Protein AF-A0A1W1WT54-F1 (afdb_monomer_lite)

Foldseek 3Di:
DDWAWLVRVCVVVVHDSVVSVVCVVVVVWDWDWDQDPNDTTITTDDDPDPPDDPDDPPPPPQDPLRVLCVVPDDLVQFPDWDDDPFWIWTDGPQWIWTQGPPPRDTDIDGRDPDPD

Sequence (116 aa):
MKRIPLGKYAKMKKMSRAQVIQMITRGQLQAEEVIENGNKVRYIIEESDVVVPSDTQKRLLPSPLEALVSRVADISQMQKCFEGSNAFYLVFEETLLIVDKQSGIITTVNICKGMQ

pLDDT: mean 78.64, std 15.07, range [37.19, 92.25]

Secondary structure (DSSP, 8-state):
-EEEEHHHHHHHTT--HHHHHHHHHTTSSEEEEEEETTEEEEEEEE-------TTS----PPPHHHHHHTTTS-GGG--EEEE-SSEEEEE-SSEEEEEETTT-PEEEEE--S---

Radius of gyration: 23.51 Å; chains: 1; bounding box: 51×33×63 Å

Structure (mmCIF, N/CA/C/O backbone):
data_AF-A0A1W1WT54-F1
#
_entry.id   AF-A0A1W1WT54-F1
#
loop_
_atom_site.group_PDB
_atom_site.id
_atom_site.type_symbol
_atom_site.label_atom_id
_atom_site.label_alt_id
_atom_site.label_comp_id
_atom_site.label_asym_id
_atom_site.label_entity_id
_atom_site.label_seq_id
_atom_site.pdbx_PDB_ins_code
_atom_site.Cartn_x
_atom_site.Cartn_y
_atom_site.Cartn_z
_atom_site.occupancy
_atom_site.B_iso_or_equiv
_atom_site.auth_seq_id
_atom_site.auth_comp_id
_atom_site.auth_asym_id
_atom_site.auth_atom_id
_atom_site.pdbx_PDB_model_num
ATOM 1 N N . MET A 1 1 ? -5.894 -2.664 26.294 1.00 63.81 1 MET A N 1
ATOM 2 C CA . MET A 1 1 ? -6.541 -1.629 25.456 1.00 63.81 1 MET A CA 1
ATOM 3 C C . MET A 1 1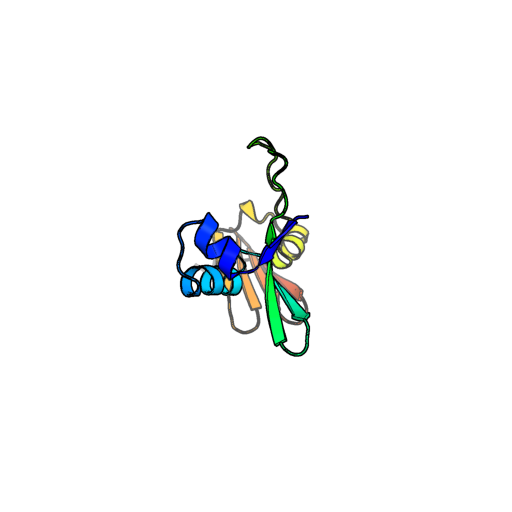 ? -7.339 -0.695 26.342 1.00 63.81 1 MET A C 1
ATOM 5 O O . MET A 1 1 ? -8.106 -1.179 27.170 1.00 63.81 1 MET A O 1
ATOM 9 N N . LYS A 1 2 ? -7.148 0.620 26.210 1.00 78.31 2 LYS A N 1
ATOM 10 C CA . LYS A 1 2 ? -7.853 1.615 27.026 1.00 78.31 2 LYS A CA 1
ATOM 11 C C . LYS A 1 2 ? -8.790 2.435 26.143 1.00 78.31 2 LYS A C 1
ATOM 13 O O . LYS A 1 2 ? -8.346 3.068 25.192 1.00 78.31 2 LYS A O 1
ATOM 18 N N . ARG A 1 3 ? -10.084 2.440 26.478 1.00 84.56 3 ARG A N 1
ATOM 19 C CA . ARG A 1 3 ? -11.091 3.297 25.837 1.00 84.56 3 ARG A CA 1
ATOM 20 C C . ARG A 1 3 ? -11.165 4.630 26.572 1.00 84.56 3 ARG A C 1
ATOM 22 O O . ARG A 1 3 ? -11.374 4.664 27.785 1.00 84.56 3 ARG A O 1
ATOM 29 N N . ILE A 1 4 ? -10.994 5.734 25.854 1.00 87.50 4 ILE A N 1
ATOM 30 C CA . ILE A 1 4 ? -11.033 7.084 26.427 1.00 87.50 4 ILE A CA 1
ATOM 31 C C . ILE A 1 4 ? -12.072 7.911 25.665 1.00 87.50 4 ILE A C 1
ATOM 33 O O . ILE A 1 4 ? -11.904 8.104 24.465 1.00 87.50 4 ILE A O 1
ATOM 37 N N . PRO A 1 5 ? -13.122 8.453 26.312 1.00 90.00 5 PRO A N 1
ATOM 38 C CA . PRO A 1 5 ? -14.077 9.328 25.633 1.00 90.00 5 PRO A CA 1
ATOM 39 C C . PRO A 1 5 ? -13.367 10.482 24.918 1.00 90.00 5 PRO A C 1
ATOM 41 O O . PRO A 1 5 ? -12.466 11.096 25.497 1.00 90.00 5 PRO A O 1
ATOM 44 N N . LEU A 1 6 ? -13.804 10.837 23.707 1.00 88.25 6 LEU A N 1
ATOM 45 C CA . LEU A 1 6 ? -13.164 11.875 22.885 1.00 88.25 6 LEU A CA 1
ATOM 46 C C . LEU A 1 6 ? -12.926 13.187 23.648 1.00 88.25 6 LEU A C 1
ATOM 48 O O . LEU A 1 6 ? -11.852 13.778 23.555 1.00 88.25 6 LEU A O 1
ATOM 52 N N . GLY A 1 7 ? -13.907 13.632 24.440 1.00 87.12 7 GLY A N 1
ATOM 53 C CA . GLY A 1 7 ? -13.776 14.851 25.246 1.00 87.12 7 GLY A CA 1
ATOM 54 C C . GLY A 1 7 ? -12.692 14.746 26.324 1.00 87.12 7 GLY A C 1
ATOM 55 O O . GLY A 1 7 ? -11.939 15.695 26.542 1.00 87.12 7 GLY A O 1
ATOM 56 N N . LYS A 1 8 ? -12.567 13.575 26.960 1.00 89.31 8 LYS A N 1
ATOM 57 C CA . LYS A 1 8 ? -11.530 13.305 27.963 1.00 89.31 8 LYS A CA 1
ATOM 58 C C . LYS A 1 8 ? -10.149 13.240 27.310 1.00 89.31 8 LYS A C 1
ATOM 60 O O . LYS A 1 8 ? -9.215 13.842 27.831 1.00 89.31 8 LYS A O 1
ATOM 65 N N . TYR A 1 9 ? -10.040 12.591 26.152 1.00 89.81 9 TYR A N 1
ATOM 66 C CA . TYR A 1 9 ? -8.795 12.502 25.388 1.00 89.81 9 TYR A CA 1
ATOM 67 C C . TYR A 1 9 ? -8.295 13.883 24.936 1.00 89.81 9 TYR A C 1
ATOM 69 O O . TYR A 1 9 ? -7.139 14.231 25.174 1.00 89.81 9 TYR A O 1
ATOM 77 N N . ALA A 1 10 ? -9.186 14.709 24.376 1.00 89.62 10 ALA A N 1
ATOM 78 C CA . ALA A 1 10 ? -8.877 16.078 23.963 1.00 89.62 10 ALA A CA 1
ATOM 79 C C . ALA A 1 10 ? -8.324 16.918 25.129 1.00 89.62 10 ALA A C 1
ATOM 81 O O . ALA A 1 10 ? -7.285 17.565 24.999 1.00 89.62 10 ALA A O 1
ATOM 82 N N . LYS A 1 11 ? -8.960 16.827 26.307 1.00 90.62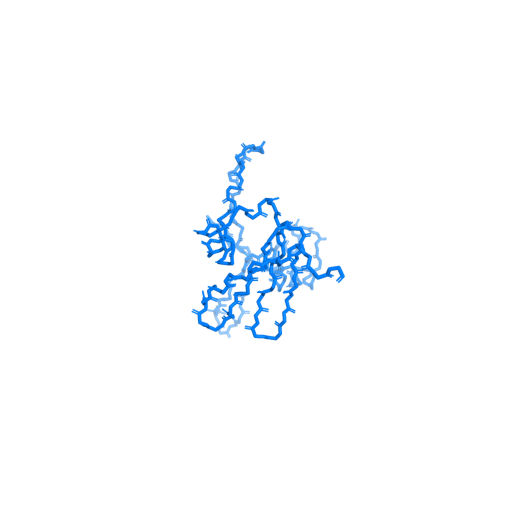 11 LYS A N 1
ATOM 83 C CA . LYS A 1 11 ? -8.494 17.506 27.525 1.00 90.62 11 LYS A CA 1
ATOM 84 C C . LYS A 1 11 ? -7.125 16.994 27.987 1.00 90.62 11 LYS A C 1
ATOM 86 O O . LYS A 1 11 ? -6.272 17.800 28.344 1.00 90.62 11 LYS A O 1
ATOM 91 N N . MET A 1 12 ? -6.903 15.678 27.962 1.00 88.88 12 MET A N 1
ATOM 92 C CA . MET A 1 12 ? -5.636 15.060 28.373 1.00 88.88 12 MET A CA 1
ATOM 93 C C . MET A 1 12 ? -4.459 15.483 27.487 1.00 88.88 12 MET A C 1
ATOM 95 O O . MET A 1 12 ? -3.397 15.808 28.008 1.00 88.88 12 MET A O 1
ATOM 99 N N . LYS A 1 13 ? -4.645 15.511 26.162 1.00 87.62 13 LYS A N 1
ATOM 100 C CA . LYS A 1 13 ? -3.591 15.885 25.201 1.00 87.62 13 LYS A CA 1
ATOM 101 C C . LYS A 1 13 ? -3.527 17.397 24.922 1.00 87.62 13 LYS A C 1
ATOM 103 O O . LYS A 1 13 ? -2.746 17.812 24.075 1.00 87.62 13 LYS A O 1
ATOM 108 N N . LYS A 1 14 ? -4.319 18.221 25.630 1.00 91.38 14 LYS A N 1
ATOM 109 C CA . LYS A 1 14 ? -4.428 19.686 25.443 1.00 91.38 14 LYS A CA 1
ATOM 110 C C . LYS A 1 14 ? -4.739 20.092 23.991 1.00 91.38 14 LYS A C 1
ATOM 112 O O . LYS A 1 14 ? -4.183 21.055 23.472 1.00 91.38 14 LYS A O 1
ATOM 117 N N . MET A 1 15 ? -5.637 19.355 23.345 1.00 89.81 15 MET A N 1
ATOM 118 C CA . MET A 1 15 ? -6.067 19.580 21.961 1.00 89.81 15 MET A CA 1
ATOM 119 C C . MET A 1 15 ? -7.547 19.960 21.905 1.00 89.81 15 MET A C 1
ATOM 121 O O . MET A 1 15 ? -8.332 19.599 22.785 1.00 89.81 15 MET A O 1
ATOM 125 N N . SER A 1 16 ? -7.959 20.659 20.847 1.00 91.44 16 SER A N 1
ATOM 126 C CA . SER A 1 16 ? -9.380 20.885 20.581 1.00 91.44 16 SER A CA 1
ATOM 127 C C . SER A 1 16 ? -10.056 19.590 20.115 1.00 91.44 16 SER A C 1
ATOM 129 O O . SER A 1 16 ? -9.431 18.708 19.522 1.00 91.44 16 SER A O 1
ATOM 131 N N . ARG A 1 17 ? -11.372 19.471 20.332 1.00 88.00 17 ARG A N 1
ATOM 132 C CA . ARG A 1 17 ? -12.143 18.314 19.834 1.00 88.00 17 ARG A CA 1
ATOM 133 C C . ARG A 1 17 ? -12.019 18.169 18.314 1.00 88.00 17 ARG A C 1
ATOM 135 O O . ARG A 1 17 ? -11.937 17.048 17.827 1.00 88.00 17 ARG A O 1
ATOM 142 N N . ALA A 1 18 ? -11.958 19.287 17.588 1.00 89.50 18 ALA A N 1
ATOM 143 C CA . ALA A 1 18 ? -11.789 19.303 16.138 1.00 89.50 18 ALA A CA 1
ATOM 144 C C . ALA A 1 18 ? -10.438 18.713 15.701 1.00 89.50 18 ALA A C 1
ATOM 146 O O . ALA A 1 18 ? -10.406 17.910 14.774 1.00 89.50 18 ALA A O 1
ATOM 147 N N . GLN A 1 19 ? -9.345 19.036 16.404 1.00 87.62 19 GLN A N 1
ATOM 148 C CA . GLN A 1 19 ? -8.021 18.460 16.130 1.00 87.62 19 GLN A CA 1
ATOM 149 C C . GLN A 1 19 ? -8.014 16.944 16.337 1.00 87.62 19 GLN A C 1
ATOM 151 O O . GLN A 1 19 ? -7.526 16.209 15.484 1.00 87.62 19 GLN A O 1
ATOM 156 N N . VAL A 1 20 ? -8.621 16.461 17.425 1.00 85.94 20 VAL A N 1
ATOM 157 C CA . VAL A 1 20 ? -8.733 15.017 17.683 1.00 85.94 20 VAL A CA 1
ATOM 158 C C . VAL A 1 20 ? -9.544 14.325 16.583 1.00 85.94 20 VAL A C 1
ATOM 160 O O . VAL A 1 20 ? -9.131 13.281 16.092 1.00 85.94 20 VAL A O 1
ATOM 163 N N . ILE A 1 21 ? -10.659 14.918 16.138 1.00 87.62 21 ILE A N 1
ATOM 164 C CA . ILE A 1 21 ? -11.450 14.384 15.015 1.00 87.62 21 ILE A CA 1
ATOM 165 C C . ILE A 1 21 ? -10.615 14.340 13.734 1.00 87.62 21 ILE A C 1
ATOM 167 O O . ILE A 1 21 ? -10.614 13.322 13.052 1.00 87.62 21 ILE A O 1
ATOM 171 N N . GLN A 1 22 ? -9.867 15.401 13.433 1.00 88.38 22 GLN A N 1
ATOM 172 C CA . GLN A 1 22 ? -9.008 15.456 12.253 1.00 88.38 22 GLN A CA 1
ATOM 173 C C . GLN A 1 22 ? -7.935 14.357 12.267 1.00 88.38 22 GLN A C 1
ATOM 175 O O . GLN A 1 22 ? -7.665 13.760 11.228 1.00 88.38 22 GLN A O 1
ATOM 180 N N . MET A 1 23 ? -7.349 14.060 13.430 1.00 83.62 23 MET A N 1
ATOM 181 C CA . MET A 1 23 ? -6.388 12.964 13.589 1.00 83.62 23 MET A CA 1
ATOM 182 C C . MET A 1 23 ? -7.031 11.589 13.361 1.00 83.62 23 MET A C 1
ATOM 184 O O . MET A 1 23 ? -6.414 10.739 12.723 1.00 83.62 23 MET A O 1
ATOM 188 N N . ILE A 1 24 ? -8.274 11.381 13.813 1.00 85.31 24 ILE A N 1
ATOM 189 C CA . ILE A 1 24 ? -9.039 10.156 13.520 1.00 85.31 24 ILE A CA 1
ATOM 190 C C . ILE A 1 24 ? -9.288 10.040 12.011 1.00 85.31 24 ILE A C 1
ATOM 192 O O . ILE A 1 24 ? -8.998 9.006 11.421 1.00 85.31 24 ILE A O 1
ATOM 196 N N . THR A 1 25 ? -9.756 11.111 11.360 1.00 83.44 25 THR A N 1
ATOM 197 C CA . THR A 1 25 ? -10.017 11.125 9.908 1.00 83.44 25 THR A CA 1
ATOM 198 C C . THR A 1 25 ? -8.755 10.851 9.086 1.00 83.44 25 THR A C 1
ATOM 200 O O . THR A 1 25 ? -8.828 10.240 8.027 1.00 83.44 25 THR A O 1
ATOM 203 N N . ARG A 1 26 ? -7.586 11.279 9.575 1.00 79.50 26 ARG A N 1
ATOM 204 C CA . ARG A 1 26 ? -6.276 11.013 8.959 1.00 79.50 26 ARG A CA 1
ATOM 205 C C . ARG A 1 26 ? -5.718 9.618 9.273 1.00 79.50 26 ARG A C 1
ATOM 207 O O . ARG A 1 26 ? -4.602 9.324 8.860 1.00 79.50 26 ARG A O 1
ATOM 214 N N . GLY A 1 27 ? -6.439 8.790 10.035 1.00 78.50 27 GLY A N 1
ATOM 215 C CA . GLY A 1 27 ? -5.992 7.457 10.452 1.00 78.50 27 GLY A CA 1
ATOM 216 C C . GLY A 1 27 ? -4.864 7.459 11.490 1.00 78.50 27 GLY A C 1
ATOM 217 O O . GLY A 1 27 ? -4.258 6.423 11.734 1.00 78.50 27 GLY A O 1
ATOM 218 N N . GLN A 1 28 ? -4.566 8.607 12.107 1.00 81.44 28 GLN A N 1
ATOM 219 C CA . GLN A 1 28 ? -3.512 8.747 13.123 1.00 81.44 28 GLN A CA 1
ATOM 220 C C . GLN A 1 28 ? -3.975 8.311 14.519 1.00 81.44 28 GLN A C 1
ATOM 222 O O . GLN A 1 28 ? -3.148 8.084 15.397 1.00 81.44 28 GLN A O 1
ATOM 227 N N . LEU A 1 29 ? -5.289 8.230 14.740 1.00 83.38 29 LEU A N 1
ATOM 228 C CA . LEU A 1 29 ? -5.902 7.735 15.969 1.00 83.38 29 LEU A CA 1
ATOM 229 C C . LEU A 1 29 ? -6.998 6.737 15.623 1.00 83.38 29 LEU A C 1
ATOM 231 O O . LEU A 1 29 ? -7.823 6.999 14.748 1.00 83.38 29 LEU A O 1
ATOM 235 N N . GLN A 1 30 ? -7.048 5.636 16.365 1.00 86.38 30 GLN A N 1
ATOM 236 C CA . GLN A 1 30 ? -8.174 4.718 16.306 1.00 86.38 30 GLN A CA 1
ATOM 237 C C . GLN A 1 30 ? -9.289 5.196 17.232 1.00 86.38 30 GLN A C 1
ATOM 239 O O . GLN A 1 30 ? -9.054 5.623 18.367 1.00 86.38 30 GLN A O 1
ATOM 244 N N . ALA A 1 31 ? -10.520 5.118 16.740 1.00 88.62 31 ALA A N 1
ATOM 245 C CA . ALA A 1 31 ? -11.698 5.439 17.518 1.00 88.62 31 ALA A CA 1
ATOM 246 C C . ALA A 1 31 ? -12.825 4.449 17.229 1.00 88.62 31 ALA A C 1
ATOM 248 O O . ALA A 1 31 ? -12.986 3.982 16.106 1.00 88.62 31 ALA A O 1
ATOM 249 N N . GLU A 1 32 ? -13.616 4.180 18.255 1.00 87.50 32 GLU A N 1
ATOM 250 C CA . GLU A 1 32 ? -14.806 3.343 18.212 1.00 87.50 32 GLU A CA 1
ATOM 251 C C . GLU A 1 32 ? -16.031 4.218 18.481 1.00 87.50 32 GLU A C 1
ATOM 253 O O . GLU A 1 32 ? -16.021 5.063 19.385 1.00 87.50 32 GLU A O 1
ATOM 258 N N . GLU A 1 33 ? -17.084 4.036 17.688 1.00 87.38 33 GLU A N 1
ATOM 259 C CA . GLU A 1 33 ? -18.382 4.659 17.932 1.00 87.38 33 GLU A CA 1
ATOM 260 C C . GLU A 1 33 ? -19.313 3.650 18.594 1.00 87.38 33 GLU A C 1
ATOM 262 O O . GLU A 1 33 ? -19.586 2.588 18.042 1.00 87.38 33 GLU A O 1
ATOM 267 N N . VAL A 1 34 ? -19.811 4.001 19.776 1.00 85.38 34 VAL A N 1
ATOM 268 C CA . VAL A 1 34 ? -20.719 3.169 20.567 1.00 85.38 34 VAL A CA 1
ATOM 269 C C . VAL A 1 34 ? -22.005 3.952 20.804 1.00 85.38 34 VAL A C 1
ATOM 271 O O . VAL A 1 34 ? -21.974 5.161 21.044 1.00 85.38 34 VAL A O 1
ATOM 274 N N . ILE A 1 35 ? -23.151 3.278 20.718 1.00 85.94 35 ILE A N 1
ATOM 275 C CA . ILE A 1 35 ? -24.439 3.863 21.092 1.00 85.94 35 ILE A CA 1
ATOM 276 C C . ILE A 1 35 ? -24.659 3.580 22.578 1.00 85.94 35 ILE A C 1
ATOM 278 O O . ILE A 1 35 ? -24.903 2.440 22.964 1.00 85.94 35 ILE A O 1
ATOM 282 N N . GLU A 1 36 ? -24.589 4.618 23.405 1.00 80.12 36 GLU A N 1
ATOM 283 C CA . GLU A 1 36 ? -24.865 4.541 24.840 1.00 80.12 36 GLU A CA 1
ATOM 284 C C . GLU A 1 36 ? -26.098 5.384 25.162 1.00 80.12 36 GLU A C 1
ATOM 286 O O . GLU A 1 36 ? -26.151 6.572 24.839 1.00 80.12 36 GLU A O 1
ATOM 291 N N . ASN A 1 37 ? -27.106 4.775 25.793 1.00 82.62 37 ASN A N 1
ATOM 292 C CA . ASN A 1 37 ? -28.351 5.451 26.186 1.00 82.62 37 ASN A CA 1
ATOM 293 C C . ASN A 1 37 ? -29.016 6.233 25.031 1.00 82.62 37 ASN A C 1
ATOM 295 O O . ASN A 1 37 ? -29.500 7.347 25.221 1.00 82.62 37 ASN A O 1
ATOM 299 N N . GLY A 1 38 ? -28.982 5.679 23.813 1.00 83.62 38 GLY A N 1
ATOM 300 C CA . GLY A 1 38 ? -29.541 6.304 22.606 1.00 83.62 38 GLY A CA 1
ATOM 301 C C . GLY A 1 38 ? -28.675 7.397 21.966 1.00 83.62 38 GLY A C 1
ATOM 302 O O . GLY A 1 38 ? -29.040 7.918 20.915 1.00 83.62 38 GLY A O 1
ATOM 303 N N . ASN A 1 39 ? -27.512 7.721 22.538 1.00 81.69 39 ASN A N 1
ATOM 304 C CA . ASN A 1 39 ? -26.594 8.731 22.015 1.00 81.69 39 ASN A CA 1
ATOM 305 C C . ASN A 1 39 ? -25.344 8.088 21.404 1.00 81.69 39 ASN A C 1
ATOM 307 O O . ASN A 1 39 ? -24.783 7.143 21.956 1.00 81.69 39 ASN A O 1
ATOM 311 N N . LYS A 1 40 ? -24.863 8.632 20.279 1.00 80.31 40 LYS A N 1
ATOM 312 C CA . LYS A 1 40 ? -23.580 8.223 19.687 1.00 80.31 40 LYS A CA 1
ATOM 313 C C . LYS A 1 40 ? -22.424 8.826 20.482 1.00 80.31 40 LYS A C 1
ATOM 315 O O . LYS A 1 40 ? -22.232 10.043 20.484 1.00 80.31 40 LYS A O 1
ATOM 320 N N . VAL A 1 41 ? -21.635 7.974 21.125 1.00 83.94 41 VAL A N 1
ATOM 321 C CA . VAL A 1 41 ? -20.441 8.349 21.885 1.00 83.94 41 VAL A CA 1
ATOM 322 C C . VAL A 1 41 ? -19.210 7.786 21.182 1.00 83.94 41 VAL A C 1
ATOM 324 O O . VAL A 1 41 ? -19.164 6.614 20.818 1.00 83.94 41 VAL A O 1
ATOM 327 N N . ARG A 1 42 ? -18.193 8.631 20.983 1.00 84.88 42 ARG A N 1
ATOM 328 C CA . ARG A 1 42 ? -16.933 8.241 20.340 1.00 84.88 42 ARG A CA 1
ATOM 329 C C . ARG A 1 42 ? -15.824 8.079 21.378 1.00 84.88 42 ARG A C 1
ATOM 331 O O . ARG A 1 42 ? -15.508 9.028 22.107 1.00 84.88 42 ARG A O 1
ATOM 338 N N . TYR A 1 43 ? -15.219 6.898 21.409 1.00 88.50 43 TYR A N 1
ATOM 339 C CA . TYR A 1 43 ? -14.108 6.535 22.283 1.00 88.50 43 TYR A CA 1
ATOM 340 C C . TYR A 1 43 ? -12.820 6.414 21.473 1.00 88.50 43 TYR A C 1
ATOM 342 O O . TYR A 1 43 ? -12.801 5.771 20.436 1.00 88.50 43 TYR A O 1
ATOM 350 N N . ILE A 1 44 ? -11.739 7.023 21.948 1.00 88.88 44 ILE A N 1
ATOM 351 C CA . ILE A 1 44 ? -10.387 6.824 21.426 1.00 88.88 44 ILE A CA 1
ATOM 352 C C . ILE A 1 44 ? -9.841 5.525 22.009 1.00 88.88 44 ILE A C 1
ATOM 354 O O . ILE A 1 44 ? -9.909 5.323 23.227 1.00 88.88 44 ILE A O 1
ATOM 358 N N . ILE A 1 45 ? -9.311 4.664 21.147 1.00 86.00 45 ILE A N 1
ATOM 359 C CA . ILE A 1 45 ? -8.624 3.439 21.547 1.00 86.00 45 ILE A CA 1
ATOM 360 C C . ILE A 1 45 ? -7.140 3.788 21.663 1.00 86.00 45 ILE A C 1
ATOM 362 O O . ILE A 1 45 ? -6.462 3.990 20.661 1.00 86.00 45 ILE A O 1
ATOM 366 N N . GLU A 1 46 ? -6.651 3.914 22.897 1.00 73.31 46 GLU A N 1
ATOM 367 C CA . GLU A 1 46 ? -5.217 4.036 23.172 1.00 73.31 46 GLU A CA 1
ATOM 368 C C . GLU A 1 46 ? -4.692 2.606 23.378 1.00 73.31 46 GLU A C 1
ATOM 370 O O . GLU A 1 46 ? -5.030 1.924 24.362 1.00 73.31 46 GLU A O 1
ATOM 375 N N . GLU A 1 47 ? -3.932 2.108 22.401 1.00 63.66 47 GLU A N 1
ATOM 376 C CA . GLU A 1 47 ? -3.072 0.951 22.622 1.00 63.66 47 GLU A CA 1
ATOM 377 C C . GLU A 1 47 ? -2.010 1.396 23.626 1.00 63.66 47 GLU A C 1
ATOM 379 O O . GLU A 1 47 ? -1.291 2.365 23.414 1.00 63.66 47 GLU A O 1
ATOM 384 N N . SER A 1 48 ? -2.006 0.767 24.797 1.00 54.78 48 SER A N 1
ATOM 385 C CA . SER A 1 48 ? -1.004 1.026 25.822 1.00 54.78 48 SER A CA 1
ATOM 386 C C . SER A 1 48 ? 0.349 0.598 25.265 1.00 54.78 48 SER A C 1
ATOM 388 O O . SER A 1 48 ? 0.593 -0.602 25.152 1.00 54.78 48 SER A O 1
ATOM 390 N N . ASP A 1 49 ? 1.166 1.586 24.901 1.00 47.31 49 ASP A N 1
ATOM 391 C CA . ASP A 1 49 ? 2.530 1.432 24.409 1.00 47.31 49 ASP A CA 1
ATOM 392 C C . ASP A 1 49 ? 3.327 0.491 25.324 1.00 47.31 49 ASP A C 1
ATOM 394 O O . ASP A 1 49 ? 3.787 0.867 26.405 1.00 47.31 49 ASP A O 1
ATOM 398 N N . VAL A 1 50 ? 3.529 -0.747 24.873 1.00 41.03 50 VAL A N 1
ATOM 399 C CA . VAL A 1 50 ? 4.786 -1.426 25.167 1.00 41.03 50 VAL A CA 1
ATOM 400 C C . VAL A 1 50 ? 5.830 -0.645 24.386 1.00 41.03 50 VAL A C 1
ATOM 402 O O . VAL A 1 50 ? 5.742 -0.542 23.164 1.00 41.03 50 VAL A O 1
ATOM 405 N N . VAL A 1 51 ? 6.787 -0.064 25.107 1.00 46.06 51 VAL A N 1
ATOM 406 C CA . VAL A 1 51 ? 8.004 0.519 24.543 1.00 46.06 51 VAL A CA 1
ATOM 407 C C . VAL A 1 51 ? 8.673 -0.562 23.695 1.00 46.06 51 VAL A C 1
ATOM 409 O O . VAL A 1 51 ? 9.339 -1.449 24.224 1.00 46.06 51 VAL A O 1
ATOM 412 N N . VAL A 1 52 ? 8.462 -0.522 22.382 1.00 42.19 52 VAL A N 1
ATOM 413 C CA . VAL A 1 52 ? 9.287 -1.277 21.444 1.00 42.19 52 VAL A CA 1
ATOM 414 C C . VAL A 1 52 ? 10.531 -0.420 21.228 1.00 42.19 52 VAL A C 1
ATOM 416 O O . VAL A 1 52 ? 10.391 0.729 20.798 1.00 42.19 52 VAL A O 1
ATOM 419 N N . PRO A 1 53 ? 11.737 -0.914 21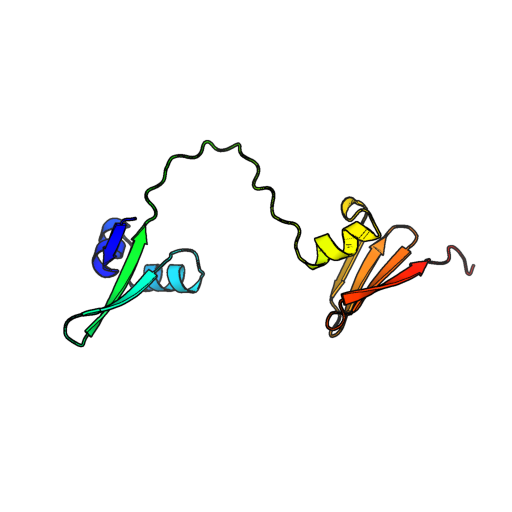.560 1.00 37.19 53 PRO A N 1
ATOM 420 C CA . PRO A 1 53 ? 12.956 -0.191 21.259 1.00 37.19 53 PRO A CA 1
ATOM 421 C C . PRO A 1 53 ? 12.993 0.095 19.757 1.00 37.19 53 PRO A C 1
ATOM 423 O O . PRO A 1 53 ? 12.708 -0.773 18.927 1.00 37.19 53 PRO A O 1
ATOM 426 N N . SER A 1 54 ? 13.324 1.334 19.421 1.00 42.91 54 SER A N 1
ATOM 427 C CA . SER A 1 54 ? 13.679 1.781 18.083 1.00 42.91 54 SER A CA 1
ATOM 428 C C . SER A 1 54 ? 14.874 0.972 17.577 1.00 42.91 54 SER A C 1
ATOM 430 O O . SER A 1 54 ? 15.991 1.378 17.844 1.00 42.91 54 SER A O 1
ATOM 432 N N . ASP A 1 55 ? 14.636 -0.201 16.978 1.00 42.47 55 ASP A N 1
ATOM 433 C CA . ASP A 1 55 ? 15.542 -0.909 16.046 1.00 42.47 55 ASP A CA 1
ATOM 434 C C . ASP A 1 55 ? 15.017 -2.286 15.595 1.00 42.47 55 ASP A C 1
ATOM 436 O O . ASP A 1 55 ? 15.770 -3.168 15.190 1.00 42.47 55 ASP A O 1
ATOM 440 N N . THR A 1 56 ? 13.700 -2.508 15.585 1.00 44.31 56 THR A N 1
ATOM 441 C CA . THR A 1 56 ? 13.149 -3.588 14.753 1.00 44.31 56 THR A CA 1
ATOM 442 C C . THR A 1 56 ? 12.627 -2.956 13.482 1.00 44.31 56 THR A C 1
ATOM 444 O O . THR A 1 56 ? 11.521 -2.417 13.451 1.00 44.31 56 THR A O 1
ATOM 447 N N . GLN A 1 57 ? 13.479 -2.962 12.451 1.00 47.34 57 GLN A N 1
ATOM 448 C CA . GLN A 1 57 ? 13.111 -2.683 11.069 1.00 47.34 57 GLN A CA 1
ATOM 449 C C . GLN A 1 57 ? 11.699 -3.217 10.822 1.00 47.34 57 GLN A C 1
ATOM 451 O O . GLN A 1 57 ? 11.474 -4.430 10.814 1.00 47.34 57 GLN A O 1
ATOM 456 N N . LYS A 1 58 ? 10.738 -2.306 10.625 1.00 46.88 58 LYS A N 1
ATOM 457 C CA . LYS A 1 58 ? 9.503 -2.636 9.925 1.00 46.88 58 LYS A CA 1
ATOM 458 C C . LYS A 1 58 ? 9.964 -3.226 8.599 1.00 46.88 58 LYS A C 1
ATOM 460 O O . LYS A 1 58 ? 10.316 -2.478 7.692 1.00 46.88 58 LYS A O 1
ATOM 465 N N . ARG A 1 59 ? 9.980 -4.554 8.476 1.00 48.47 59 ARG A N 1
ATOM 466 C CA . ARG A 1 59 ? 9.831 -5.177 7.167 1.00 48.47 59 ARG A CA 1
ATOM 467 C C . ARG A 1 59 ? 8.447 -4.753 6.709 1.00 48.47 59 ARG A C 1
ATOM 469 O O . ARG A 1 59 ? 7.448 -5.379 7.049 1.00 48.47 59 ARG A O 1
ATOM 476 N N . LEU A 1 60 ? 8.407 -3.597 6.050 1.00 56.28 60 LEU A N 1
ATOM 477 C CA . LEU A 1 60 ? 7.314 -3.203 5.191 1.00 56.28 60 LEU A CA 1
ATOM 478 C C . LEU A 1 60 ? 7.091 -4.414 4.297 1.00 56.28 60 LEU A C 1
ATOM 480 O O . LEU A 1 60 ? 7.992 -4.823 3.564 1.00 56.28 60 LEU A O 1
ATOM 484 N N . LEU A 1 61 ? 5.943 -5.065 4.472 1.00 56.81 61 LEU A N 1
ATOM 48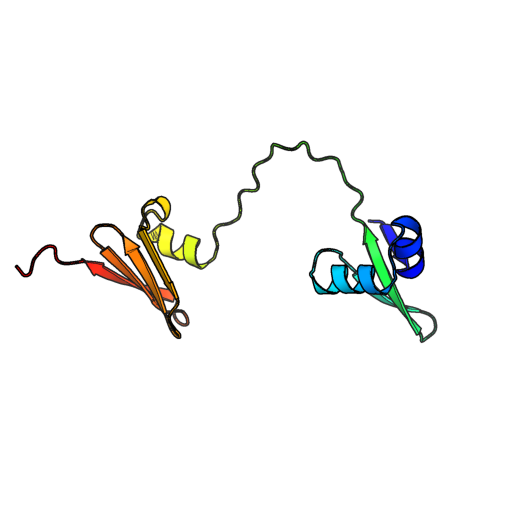5 C CA . LEU A 1 61 ? 5.517 -6.072 3.518 1.00 56.81 61 LEU A CA 1
ATOM 486 C C . LEU A 1 61 ? 5.559 -5.390 2.146 1.00 56.81 61 LEU A C 1
ATOM 488 O O . LEU A 1 61 ? 5.060 -4.262 2.047 1.00 56.81 61 LEU A O 1
ATOM 492 N N . PRO A 1 62 ? 6.193 -6.011 1.136 1.00 59.81 62 PRO A N 1
ATOM 493 C CA . PRO A 1 62 ? 6.281 -5.405 -0.180 1.00 59.81 62 PRO A CA 1
ATOM 494 C C . PRO A 1 62 ? 4.866 -5.084 -0.646 1.00 59.81 62 PRO A C 1
ATOM 496 O O . PRO A 1 62 ? 3.943 -5.890 -0.471 1.00 59.81 62 PRO A O 1
ATOM 499 N N . SER A 1 63 ? 4.686 -3.892 -1.205 1.00 74.88 63 SER A N 1
ATOM 500 C CA . SER A 1 63 ? 3.418 -3.519 -1.817 1.00 74.88 63 SER A CA 1
ATOM 501 C C . SER A 1 63 ? 3.015 -4.575 -2.858 1.00 74.88 63 SER A C 1
ATOM 503 O O . SER A 1 63 ? 3.880 -5.257 -3.412 1.00 74.88 63 SER A O 1
ATOM 505 N N . PRO A 1 64 ? 1.719 -4.739 -3.170 1.00 73.81 64 PRO A N 1
ATOM 506 C CA . PRO A 1 64 ? 1.282 -5.714 -4.170 1.00 73.81 64 PRO A CA 1
ATOM 507 C C . PRO A 1 64 ? 2.005 -5.571 -5.518 1.00 73.81 64 PRO A C 1
ATOM 509 O O . PRO A 1 64 ? 2.318 -6.573 -6.155 1.00 73.81 64 PRO A O 1
ATOM 512 N N . LEU A 1 65 ? 2.333 -4.334 -5.913 1.00 72.75 65 LEU A N 1
ATOM 513 C CA . LEU A 1 65 ? 3.140 -4.048 -7.096 1.00 72.75 65 LEU A CA 1
ATOM 514 C C . LEU A 1 65 ? 4.585 -4.536 -6.922 1.00 72.75 65 LEU A C 1
ATOM 516 O O . LEU A 1 65 ? 5.110 -5.205 -7.806 1.00 72.75 65 LEU A O 1
ATOM 520 N N . GLU A 1 66 ? 5.214 -4.273 -5.775 1.00 72.00 66 GLU A N 1
ATOM 521 C CA . GLU A 1 66 ? 6.574 -4.750 -5.501 1.00 72.00 66 GLU A CA 1
ATOM 522 C C . GLU A 1 66 ? 6.655 -6.280 -5.423 1.00 72.00 66 GLU A C 1
ATOM 524 O O . GLU A 1 66 ? 7.571 -6.892 -5.967 1.00 72.00 66 GLU A O 1
ATOM 529 N N . ALA A 1 67 ? 5.672 -6.932 -4.807 1.00 76.62 67 ALA A N 1
ATOM 530 C CA . ALA A 1 67 ? 5.579 -8.389 -4.743 1.00 76.62 67 ALA A CA 1
ATOM 531 C C . ALA A 1 67 ? 5.361 -9.036 -6.123 1.00 76.62 67 ALA A C 1
ATOM 533 O O . ALA A 1 67 ? 5.742 -10.188 -6.340 1.00 76.62 67 ALA A O 1
ATOM 534 N N . LEU A 1 68 ? 4.726 -8.317 -7.050 1.00 75.88 68 LEU A N 1
ATOM 535 C CA . LEU A 1 68 ? 4.485 -8.772 -8.415 1.00 75.88 68 LEU A CA 1
ATOM 536 C C . LEU A 1 68 ? 5.735 -8.589 -9.287 1.00 75.88 68 LEU A C 1
ATOM 538 O O . LEU A 1 68 ? 6.151 -9.520 -9.973 1.00 75.88 68 LEU A O 1
ATOM 542 N N . VAL A 1 69 ? 6.369 -7.420 -9.210 1.00 78.69 69 VAL A N 1
ATOM 543 C CA . VAL A 1 69 ? 7.534 -7.053 -10.029 1.00 78.69 69 VAL A CA 1
ATOM 544 C C . VAL A 1 69 ? 8.797 -7.787 -9.581 1.00 78.69 69 VAL A C 1
ATOM 546 O O . VAL A 1 69 ? 9.559 -8.242 -10.429 1.00 78.69 69 VAL A O 1
ATOM 549 N N . SER A 1 70 ? 8.976 -8.013 -8.274 1.00 80.56 70 SER A N 1
ATOM 550 C CA . SER A 1 70 ? 10.103 -8.796 -7.729 1.00 80.56 70 SER A CA 1
ATOM 551 C C . SER A 1 70 ? 10.184 -10.238 -8.247 1.00 80.56 70 SER A C 1
ATOM 553 O O . SER A 1 70 ? 11.225 -10.876 -8.116 1.00 80.56 70 SER A O 1
ATOM 555 N N . ARG A 1 71 ? 9.117 -10.762 -8.869 1.00 77.50 71 ARG A N 1
ATOM 556 C CA . ARG A 1 71 ? 9.125 -12.084 -9.522 1.00 77.50 71 ARG A CA 1
ATOM 557 C C . ARG A 1 71 ? 9.906 -12.102 -10.831 1.00 77.50 71 ARG A C 1
ATOM 559 O O . ARG A 1 71 ? 10.263 -13.178 -11.297 1.00 77.50 71 ARG A O 1
ATOM 566 N N . VAL A 1 72 ? 10.104 -10.937 -11.444 1.00 77.50 72 VAL A N 1
ATOM 567 C CA . VAL A 1 72 ? 10.654 -10.808 -12.799 1.00 77.50 72 VAL A CA 1
ATOM 568 C C . VAL A 1 72 ? 11.817 -9.819 -12.893 1.00 77.50 72 VAL A C 1
ATOM 570 O O . VAL A 1 72 ? 12.585 -9.910 -13.843 1.00 77.50 72 VAL A O 1
ATOM 573 N N . ALA A 1 73 ? 11.976 -8.905 -11.931 1.00 78.06 73 ALA A N 1
ATOM 574 C CA . ALA A 1 73 ? 13.083 -7.952 -11.886 1.00 78.06 73 ALA A CA 1
ATOM 575 C C . ALA A 1 73 ? 13.415 -7.508 -10.452 1.00 78.06 73 ALA A C 1
ATOM 577 O O . ALA A 1 73 ? 12.542 -7.432 -9.587 1.00 78.06 73 ALA A O 1
ATOM 578 N N . ASP A 1 74 ? 14.680 -7.158 -10.214 1.00 82.44 74 ASP A N 1
ATOM 579 C CA . ASP A 1 74 ? 15.122 -6.529 -8.969 1.00 82.44 74 ASP A CA 1
ATOM 580 C C . ASP A 1 74 ? 14.710 -5.051 -8.951 1.00 82.44 74 ASP A C 1
ATOM 582 O O . ASP A 1 74 ? 15.302 -4.214 -9.629 1.00 82.44 74 ASP A O 1
ATOM 586 N N . ILE A 1 75 ? 13.697 -4.723 -8.149 1.00 79.69 75 ILE A N 1
ATOM 587 C CA . ILE A 1 75 ? 13.111 -3.377 -8.049 1.00 79.69 75 ILE A CA 1
ATOM 588 C C . ILE A 1 75 ? 14.129 -2.320 -7.619 1.00 79.69 75 ILE A C 1
ATOM 590 O O . ILE A 1 75 ? 13.971 -1.156 -7.982 1.00 79.69 75 ILE A O 1
ATOM 594 N N . SER A 1 76 ? 15.190 -2.698 -6.900 1.00 82.19 76 SER A N 1
ATOM 595 C CA . SER A 1 76 ? 16.245 -1.750 -6.521 1.00 82.19 76 SER A CA 1
ATOM 596 C C . SER A 1 76 ? 16.977 -1.158 -7.735 1.00 82.19 76 SER A C 1
ATOM 598 O O . SER A 1 76 ? 17.551 -0.075 -7.639 1.00 82.19 76 SER A O 1
ATOM 600 N N . GLN A 1 77 ? 16.891 -1.824 -8.890 1.00 83.00 77 GLN A N 1
ATOM 601 C CA . GLN A 1 77 ? 17.470 -1.400 -10.166 1.00 83.00 77 GLN A CA 1
ATOM 602 C C . GLN A 1 77 ? 16.493 -0.588 -11.035 1.00 83.00 77 GLN A C 1
ATOM 604 O O . GLN A 1 77 ? 16.825 -0.207 -12.160 1.00 83.00 77 GLN A O 1
ATOM 609 N N . MET A 1 78 ? 15.276 -0.327 -10.547 1.00 86.38 78 MET A N 1
ATOM 610 C CA . MET A 1 78 ? 14.279 0.458 -11.268 1.00 86.38 78 MET A CA 1
ATOM 611 C C . MET A 1 78 ? 14.731 1.918 -11.375 1.00 86.38 78 MET A C 1
ATOM 613 O O . MET A 1 78 ? 14.908 2.613 -10.378 1.00 86.38 78 MET A O 1
ATOM 617 N N . GLN A 1 79 ? 14.862 2.409 -12.603 1.00 88.88 79 GLN A N 1
ATOM 618 C CA . GLN A 1 79 ? 15.293 3.774 -12.894 1.00 88.88 79 GLN A CA 1
ATOM 619 C C . GLN A 1 79 ? 14.130 4.766 -12.839 1.00 88.88 79 GLN A C 1
ATOM 621 O O . GLN A 1 79 ? 14.280 5.884 -12.345 1.00 88.88 79 GLN A O 1
ATOM 626 N N . LYS A 1 80 ? 12.970 4.385 -13.389 1.00 86.94 80 LYS A N 1
ATOM 627 C CA . LYS A 1 80 ? 11.774 5.238 -13.442 1.00 86.94 80 LYS A CA 1
ATOM 628 C C . LYS A 1 80 ? 10.506 4.409 -13.283 1.00 86.94 80 LYS A C 1
ATOM 630 O O . LYS A 1 80 ? 10.422 3.296 -13.791 1.00 86.94 80 LYS A O 1
ATOM 635 N N . CYS A 1 81 ? 9.506 5.000 -12.640 1.00 88.69 81 CYS A N 1
ATOM 636 C CA . CYS A 1 81 ? 8.150 4.471 -12.553 1.00 88.69 81 CYS A CA 1
ATOM 637 C C . CYS A 1 81 ? 7.175 5.530 -13.070 1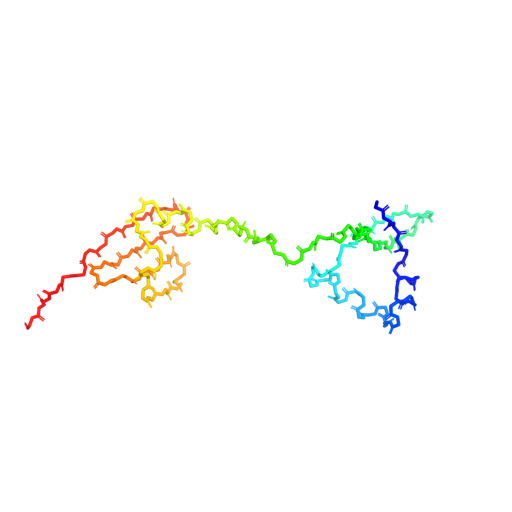.00 88.69 81 CYS A C 1
ATOM 639 O O . CYS A 1 81 ? 7.235 6.686 -12.646 1.00 88.69 81 CYS A O 1
ATOM 641 N N . PHE A 1 82 ? 6.293 5.141 -13.987 1.00 90.00 82 PHE A N 1
ATOM 642 C CA . PHE A 1 82 ? 5.193 5.971 -14.458 1.00 90.00 82 PHE A CA 1
ATOM 643 C C . PHE A 1 82 ? 3.869 5.236 -14.277 1.00 90.00 82 PHE A C 1
ATOM 645 O O . PHE A 1 82 ? 3.710 4.084 -14.682 1.00 90.00 82 PHE A O 1
ATOM 652 N N . GLU A 1 83 ? 2.899 5.919 -13.685 1.00 90.81 83 GLU A N 1
ATOM 653 C CA . GLU A 1 83 ? 1.554 5.397 -13.501 1.00 90.81 83 GLU A CA 1
ATOM 654 C C . GLU A 1 83 ? 0.630 5.933 -14.602 1.00 90.81 83 GLU A C 1
ATOM 656 O O . GLU A 1 83 ? 0.279 7.111 -14.620 1.00 90.81 83 GLU A O 1
ATOM 661 N N . GLY A 1 84 ? 0.220 5.062 -15.525 1.00 87.31 84 GLY A N 1
ATOM 662 C CA . GLY A 1 84 ? -0.832 5.361 -16.498 1.00 87.31 84 GLY A CA 1
ATOM 663 C C . GLY A 1 84 ? -2.216 4.982 -15.973 1.00 87.31 84 GLY A C 1
ATOM 664 O O . GLY A 1 84 ? -2.348 4.379 -14.910 1.00 87.31 84 GLY A O 1
ATOM 665 N N . SER A 1 85 ? -3.274 5.279 -16.731 1.00 89.19 85 SER A N 1
ATOM 666 C CA . SER A 1 85 ? -4.653 4.974 -16.314 1.00 89.19 85 SER A CA 1
ATOM 667 C C . SER A 1 85 ? -4.889 3.478 -16.063 1.00 89.19 85 SER A C 1
ATOM 669 O O . SER A 1 85 ? -5.496 3.127 -15.056 1.00 89.19 85 SER A O 1
ATOM 671 N N . ASN A 1 86 ? -4.343 2.602 -16.918 1.00 91.25 86 ASN A N 1
ATOM 672 C CA . ASN A 1 86 ? -4.585 1.151 -16.869 1.00 91.25 86 ASN A CA 1
ATOM 673 C C . ASN A 1 86 ? -3.335 0.307 -16.578 1.00 91.25 86 ASN A C 1
ATOM 675 O O . ASN A 1 86 ? -3.456 -0.897 -16.388 1.00 91.25 86 ASN A O 1
ATOM 679 N N . ALA A 1 87 ? -2.144 0.907 -16.523 1.00 91.06 87 ALA A N 1
ATOM 680 C CA . ALA A 1 87 ? -0.897 0.170 -16.339 1.00 91.06 87 ALA A CA 1
ATOM 681 C C . ALA A 1 87 ? 0.137 0.964 -15.532 1.00 91.06 87 ALA A C 1
ATOM 683 O O . ALA A 1 87 ? 0.119 2.198 -15.536 1.00 91.06 87 ALA A O 1
ATOM 684 N N . PHE A 1 88 ? 1.048 0.252 -14.874 1.00 91.12 88 PHE A N 1
ATOM 685 C CA . PHE A 1 88 ? 2.311 0.797 -14.379 1.00 91.12 88 PHE A CA 1
ATOM 686 C C . PHE A 1 88 ? 3.423 0.500 -15.384 1.00 91.12 88 PHE A C 1
ATOM 688 O O . PHE A 1 88 ? 3.529 -0.617 -15.883 1.00 91.12 88 PHE A O 1
ATOM 695 N N . TYR A 1 89 ? 4.256 1.496 -15.658 1.00 91.56 89 TYR A N 1
ATOM 696 C CA . TYR A 1 89 ? 5.394 1.404 -16.564 1.00 91.56 89 TYR A CA 1
ATOM 697 C C . TYR A 1 89 ? 6.671 1.552 -15.741 1.00 91.56 89 TYR A C 1
ATOM 699 O O . TYR A 1 89 ? 6.927 2.618 -15.178 1.00 91.56 89 TYR A O 1
ATOM 707 N N . LEU A 1 90 ? 7.454 0.481 -15.646 1.00 91.75 90 LEU A N 1
ATOM 708 C CA . LEU A 1 90 ? 8.648 0.407 -14.808 1.00 91.75 90 LEU A CA 1
ATOM 709 C C . LEU A 1 90 ? 9.869 0.235 -15.705 1.00 91.75 90 LEU A C 1
ATOM 711 O O . LEU A 1 90 ? 9.999 -0.765 -16.409 1.00 91.75 90 LEU A O 1
ATOM 715 N N . VAL A 1 91 ? 10.742 1.234 -15.705 1.00 89.62 91 VAL A N 1
ATOM 716 C CA . VAL A 1 91 ? 11.926 1.287 -16.563 1.00 89.62 91 VAL A CA 1
ATOM 717 C C . VAL A 1 91 ? 13.132 0.787 -15.783 1.00 89.62 91 VAL A C 1
ATOM 719 O O . VAL A 1 91 ? 13.465 1.337 -14.734 1.00 89.62 91 VAL A O 1
ATOM 722 N N . PHE A 1 92 ? 13.799 -0.213 -16.338 1.00 89.62 92 PHE A N 1
ATOM 723 C CA . PHE A 1 92 ? 15.109 -0.728 -15.948 1.00 89.62 92 PHE A CA 1
ATOM 724 C C . PHE A 1 92 ? 16.104 -0.434 -17.077 1.00 89.62 92 PHE A C 1
ATOM 726 O O . PHE A 1 92 ? 15.713 0.037 -18.145 1.00 89.62 92 PHE A O 1
ATOM 733 N N . GLU A 1 93 ? 17.389 -0.708 -16.857 1.00 83.69 93 GLU A N 1
ATOM 734 C CA . GLU A 1 93 ? 18.459 -0.327 -17.790 1.00 83.69 93 GLU A CA 1
ATOM 735 C C . GLU A 1 93 ? 18.237 -0.811 -19.235 1.00 83.69 93 GLU A C 1
ATOM 737 O O . GLU A 1 93 ? 18.475 -0.061 -20.181 1.00 83.69 93 GLU A O 1
ATOM 742 N N . GLU A 1 94 ? 17.746 -2.038 -19.414 1.00 84.75 94 GLU A N 1
ATOM 743 C CA . GLU A 1 94 ? 17.537 -2.646 -20.738 1.00 84.75 94 GLU A CA 1
ATOM 744 C C . GLU A 1 94 ? 16.117 -3.186 -20.927 1.00 84.75 94 GLU A C 1
ATOM 746 O O . GLU A 1 94 ? 15.818 -3.906 -21.881 1.00 84.75 94 GLU A O 1
ATOM 751 N N . THR A 1 95 ? 15.211 -2.867 -20.007 1.00 86.00 95 THR A N 1
ATOM 752 C CA . THR A 1 95 ? 13.899 -3.506 -19.958 1.00 86.00 95 THR A CA 1
ATOM 753 C C . THR A 1 95 ? 12.844 -2.533 -19.466 1.00 86.00 95 THR A C 1
ATOM 755 O O . THR A 1 95 ? 13.018 -1.851 -18.462 1.00 86.00 95 THR A O 1
ATOM 758 N N . LEU A 1 96 ? 11.716 -2.495 -20.161 1.00 89.75 96 LEU A N 1
ATOM 759 C CA . LEU A 1 96 ? 10.489 -1.862 -19.711 1.00 89.75 96 LEU A CA 1
ATOM 760 C C . LEU A 1 96 ? 9.525 -2.962 -19.271 1.00 89.75 96 LEU A C 1
ATOM 762 O O . LEU A 1 96 ? 9.170 -3.836 -20.060 1.00 89.75 96 LEU A O 1
ATOM 766 N N . LEU A 1 97 ? 9.071 -2.904 -18.024 1.00 91.88 97 LEU A N 1
ATOM 767 C CA . LEU A 1 97 ? 7.963 -3.725 -17.552 1.00 91.88 97 LEU A CA 1
ATOM 768 C C . LEU A 1 97 ? 6.672 -2.917 -17.616 1.00 91.88 97 LEU A C 1
ATOM 770 O O . LEU A 1 97 ? 6.593 -1.810 -17.082 1.00 91.88 97 LEU A O 1
ATOM 774 N N . ILE A 1 98 ? 5.654 -3.489 -18.248 1.00 92.25 98 ILE A N 1
ATOM 775 C CA . ILE A 1 98 ? 4.298 -2.948 -18.290 1.00 92.25 98 ILE A CA 1
ATOM 776 C C . ILE A 1 98 ? 3.426 -3.863 -17.443 1.00 92.25 98 ILE A C 1
ATOM 778 O O . ILE A 1 98 ? 3.218 -5.024 -17.789 1.00 92.25 98 ILE A O 1
ATOM 782 N N . VAL A 1 99 ? 2.936 -3.350 -16.322 1.00 92.25 99 VAL A N 1
ATOM 783 C CA . VAL A 1 99 ? 2.090 -4.092 -15.388 1.00 92.25 99 VAL A CA 1
ATOM 784 C C . VAL A 1 99 ? 0.658 -3.610 -15.550 1.00 92.25 99 VAL A C 1
ATOM 786 O O . VAL A 1 99 ? 0.344 -2.482 -15.168 1.00 92.25 99 VAL A O 1
ATOM 789 N N . ASP A 1 100 ? -0.213 -4.445 -16.106 1.00 91.00 100 ASP A N 1
ATOM 790 C CA . ASP A 1 100 ? -1.636 -4.127 -16.222 1.00 91.00 100 ASP A CA 1
ATOM 791 C C . ASP A 1 100 ? -2.300 -4.101 -14.834 1.00 91.00 100 ASP A C 1
ATOM 793 O O . ASP A 1 100 ? -2.161 -5.032 -14.038 1.00 91.00 100 ASP A O 1
ATOM 797 N N . LYS A 1 101 ? -3.023 -3.020 -14.525 1.00 86.31 101 LYS A N 1
ATOM 798 C CA . LYS A 1 101 ? -3.591 -2.782 -13.188 1.00 86.31 101 LYS A CA 1
ATOM 799 C C . LYS A 1 101 ? -4.771 -3.690 -12.851 1.00 86.31 101 LYS A C 1
ATOM 801 O O . LYS A 1 101 ? -5.044 -3.888 -11.670 1.00 86.31 101 LYS A O 1
ATOM 806 N N . GLN A 1 102 ? -5.499 -4.184 -13.852 1.00 85.31 102 GLN A N 1
ATOM 807 C CA . GLN A 1 102 ? -6.711 -4.980 -13.638 1.00 85.31 102 GLN A CA 1
ATOM 808 C C . GLN A 1 102 ? -6.390 -6.470 -13.559 1.00 85.31 102 GLN A C 1
ATOM 810 O O . GLN A 1 102 ? -6.883 -7.175 -12.684 1.00 85.31 102 GLN A O 1
ATOM 815 N N . SER A 1 103 ? -5.557 -6.939 -14.482 1.00 87.38 103 SER A N 1
ATOM 816 C CA . SER A 1 103 ? -5.201 -8.345 -14.641 1.00 87.38 103 SER A CA 1
ATOM 817 C C . SER A 1 103 ? -3.927 -8.735 -13.891 1.00 87.38 103 SER A C 1
ATOM 819 O O . SER A 1 103 ? -3.704 -9.921 -13.659 1.00 87.38 103 SER A O 1
ATOM 821 N N . GLY A 1 104 ? -3.079 -7.770 -13.514 1.00 81.12 104 GLY A N 1
ATOM 822 C CA . GLY A 1 104 ? -1.775 -8.039 -12.901 1.00 81.12 104 GLY A CA 1
ATOM 823 C C . GLY A 1 104 ? -0.785 -8.720 -13.851 1.00 81.12 104 GLY A C 1
ATOM 824 O O . GLY A 1 104 ? 0.248 -9.220 -13.405 1.00 81.12 104 GLY A O 1
ATOM 825 N N . ILE A 1 105 ? -1.090 -8.773 -15.152 1.00 87.75 105 ILE A N 1
ATOM 826 C CA . ILE A 1 105 ? -0.196 -9.340 -16.160 1.00 87.75 105 ILE A CA 1
ATOM 827 C C . ILE A 1 105 ? 0.998 -8.405 -16.330 1.00 87.75 105 ILE A C 1
ATOM 829 O O . ILE A 1 105 ? 0.839 -7.198 -16.522 1.00 87.75 105 ILE A O 1
ATOM 833 N N . ILE A 1 106 ? 2.196 -8.986 -16.285 1.00 90.06 106 ILE A N 1
ATOM 834 C CA . ILE A 1 106 ? 3.441 -8.276 -16.552 1.00 90.06 106 ILE A CA 1
ATOM 835 C C . ILE A 1 106 ? 3.863 -8.575 -17.984 1.00 90.06 106 ILE A C 1
ATOM 837 O O . ILE A 1 106 ? 4.109 -9.726 -18.342 1.00 90.06 106 ILE A O 1
ATOM 841 N N . THR A 1 107 ? 3.965 -7.529 -18.793 1.00 90.25 107 THR A N 1
ATOM 842 C CA . THR A 1 107 ? 4.563 -7.596 -20.122 1.00 90.25 107 THR A CA 1
ATOM 843 C C . THR A 1 107 ? 5.978 -7.048 -20.047 1.00 90.25 107 THR A C 1
ATOM 845 O O . THR A 1 107 ? 6.184 -5.890 -19.685 1.00 90.25 107 THR A O 1
ATOM 848 N N . THR A 1 108 ? 6.949 -7.883 -20.396 1.00 88.50 108 THR A N 1
ATOM 849 C CA . THR A 1 108 ? 8.362 -7.509 -20.446 1.00 88.50 108 THR A CA 1
ATOM 850 C C . THR A 1 108 ? 8.720 -7.083 -21.862 1.00 88.50 108 THR A C 1
ATOM 852 O O . THR A 1 108 ? 8.581 -7.864 -22.802 1.00 88.50 108 THR A O 1
ATOM 855 N N . VAL A 1 109 ? 9.193 -5.850 -22.020 1.00 87.12 109 VAL A N 1
ATOM 856 C CA . VAL A 1 109 ? 9.651 -5.295 -23.294 1.00 87.12 109 VAL A CA 1
ATOM 857 C C . VAL A 1 109 ? 11.141 -5.011 -23.180 1.00 87.12 109 VAL A C 1
ATOM 859 O O . VAL A 1 109 ? 11.554 -4.140 -22.419 1.00 87.12 109 VAL A O 1
ATOM 862 N N . ASN A 1 110 ? 11.961 -5.727 -23.945 1.00 83.75 110 ASN A N 1
ATOM 863 C CA . ASN A 1 110 ? 13.386 -5.417 -24.022 1.00 83.75 110 ASN A CA 1
ATOM 864 C C . ASN A 1 110 ? 13.572 -4.095 -24.769 1.00 83.75 110 ASN A C 1
ATOM 866 O O . ASN A 1 110 ? 13.113 -3.936 -25.904 1.00 83.75 110 ASN A O 1
ATOM 870 N N . ILE A 1 111 ? 14.239 -3.140 -24.126 1.00 76.19 111 ILE A N 1
ATOM 871 C CA . ILE A 1 111 ? 14.581 -1.866 -24.745 1.00 76.19 111 ILE A CA 1
ATOM 872 C C . ILE A 1 111 ? 15.720 -2.166 -25.716 1.00 76.19 111 ILE A C 1
ATOM 874 O O . ILE A 1 111 ? 16.849 -2.434 -25.310 1.00 76.19 111 ILE A O 1
ATOM 878 N N . CYS A 1 112 ? 15.419 -2.167 -27.013 1.00 60.91 112 CYS A N 1
ATOM 879 C CA . CYS A 1 112 ? 16.430 -2.382 -28.039 1.00 60.91 112 CYS A CA 1
ATOM 880 C C . CYS A 1 112 ? 17.447 -1.233 -27.980 1.00 60.91 112 CYS A C 1
ATOM 882 O O . CYS A 1 112 ? 17.133 -0.097 -28.340 1.00 60.91 112 CYS A O 1
ATOM 884 N N . LYS A 1 113 ? 18.673 -1.518 -27.522 1.00 57.69 113 LYS A N 1
ATOM 885 C CA . LYS A 1 113 ? 19.805 -0.598 -27.660 1.00 57.69 113 LYS A CA 1
ATOM 886 C C . LYS A 1 113 ? 20.168 -0.521 -29.149 1.00 57.69 113 LYS A C 1
ATOM 888 O O . LYS A 1 113 ? 20.882 -1.375 -29.659 1.00 57.69 113 LYS A O 1
ATOM 893 N N . GLY A 1 114 ? 19.648 0.501 -29.831 1.00 48.59 114 GLY A N 1
ATOM 894 C CA . GLY A 1 114 ? 20.047 0.878 -31.189 1.00 48.59 114 GLY A CA 1
ATOM 895 C C . GLY A 1 114 ? 18.957 0.724 -32.251 1.00 48.59 114 GLY A C 1
ATOM 896 O O . GLY A 1 114 ? 18.825 -0.319 -32.877 1.00 48.59 114 GLY A O 1
ATOM 897 N N . MET A 1 115 ? 18.271 1.822 -32.555 1.00 45.12 115 MET A N 1
ATOM 898 C CA . MET A 1 115 ? 18.257 2.282 -33.943 1.00 45.12 115 MET A CA 1
ATOM 899 C C . MET A 1 115 ? 19.091 3.559 -33.934 1.00 45.12 115 MET A C 1
ATOM 9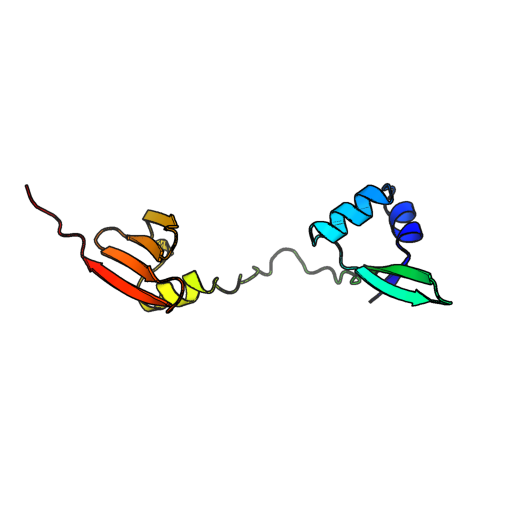01 O O . MET A 1 115 ? 18.656 4.572 -33.389 1.00 45.12 115 MET A O 1
ATOM 905 N N . GLN A 1 116 ? 20.343 3.439 -34.380 1.00 42.00 116 GLN A N 1
ATOM 906 C CA . GLN A 1 116 ? 21.122 4.600 -34.811 1.00 42.00 116 GLN A CA 1
ATOM 907 C C . GLN A 1 116 ? 20.437 5.244 -36.015 1.00 42.00 116 GLN A C 1
ATOM 909 O O . GLN A 1 116 ? 19.850 4.482 -36.820 1.00 42.00 116 GLN A O 1
#

Organism: NCBI:txid1069081